Protein AF-A0A968B4F0-F1 (afdb_monomer)

Structure (mmCIF, N/CA/C/O backbone):
data_AF-A0A968B4F0-F1
#
_entry.id   AF-A0A968B4F0-F1
#
loop_
_atom_site.group_PDB
_atom_site.id
_atom_site.type_symbol
_atom_site.label_atom_id
_atom_site.label_alt_id
_atom_site.label_comp_id
_atom_site.label_asym_id
_atom_site.label_entity_id
_atom_site.label_seq_id
_atom_site.pdbx_PDB_ins_code
_atom_site.Cartn_x
_atom_site.Cartn_y
_atom_site.Cartn_z
_atom_site.occupancy
_atom_site.B_iso_or_equiv
_atom_site.auth_seq_id
_atom_site.auth_comp_id
_atom_site.auth_asym_id
_atom_site.auth_atom_id
_atom_site.pdbx_PDB_model_num
ATOM 1 N N . THR A 1 1 ? 22.231 15.198 2.548 1.00 72.62 1 THR A N 1
ATOM 2 C CA . THR A 1 1 ? 22.361 15.526 1.112 1.00 72.62 1 THR A CA 1
ATOM 3 C C . THR A 1 1 ? 22.917 14.329 0.379 1.00 72.62 1 THR A C 1
ATOM 5 O O . THR A 1 1 ? 23.852 13.721 0.884 1.00 72.62 1 THR A O 1
ATOM 8 N N . VAL A 1 2 ? 22.336 13.951 -0.759 1.00 82.94 2 VAL A N 1
ATOM 9 C CA . VAL A 1 2 ? 22.849 12.850 -1.593 1.00 82.94 2 VAL A CA 1
ATOM 10 C C . VAL A 1 2 ? 24.075 13.347 -2.374 1.00 82.94 2 VAL A C 1
ATOM 12 O O . VAL A 1 2 ? 24.013 14.412 -2.982 1.00 82.94 2 VAL A O 1
ATOM 15 N N . SER A 1 3 ? 25.197 12.617 -2.334 1.00 93.12 3 SER A N 1
ATOM 16 C CA . SER A 1 3 ? 26.440 12.996 -3.030 1.00 93.12 3 SER A CA 1
ATOM 17 C C . SER A 1 3 ? 26.455 12.464 -4.463 1.00 93.12 3 SER A C 1
ATOM 19 O O . SER A 1 3 ? 26.616 11.262 -4.676 1.00 93.12 3 SER A O 1
ATOM 21 N N . ALA A 1 4 ? 26.342 13.355 -5.450 1.00 90.88 4 ALA A N 1
ATOM 22 C CA . ALA A 1 4 ? 26.396 12.984 -6.866 1.00 90.88 4 ALA A CA 1
ATOM 23 C C . ALA A 1 4 ? 27.743 12.344 -7.258 1.00 90.88 4 ALA A C 1
ATOM 25 O O . ALA A 1 4 ? 27.774 11.361 -7.995 1.00 90.88 4 ALA A O 1
ATOM 26 N N . ILE A 1 5 ? 28.853 12.848 -6.706 1.00 92.88 5 ILE A N 1
ATOM 27 C CA . ILE A 1 5 ? 30.198 12.301 -6.948 1.00 92.88 5 ILE A CA 1
ATOM 28 C C . ILE A 1 5 ? 30.315 10.884 -6.370 1.00 92.88 5 ILE A C 1
ATOM 30 O O . ILE A 1 5 ? 30.841 9.991 -7.033 1.00 92.88 5 ILE A O 1
ATOM 34 N N . GLY A 1 6 ? 29.780 10.654 -5.165 1.00 95.06 6 GLY A N 1
ATOM 35 C CA . GLY A 1 6 ? 29.775 9.328 -4.540 1.00 95.06 6 GLY A CA 1
ATOM 36 C C . GLY A 1 6 ? 28.973 8.305 -5.349 1.00 95.06 6 GLY A C 1
ATOM 37 O O . GLY A 1 6 ? 29.464 7.211 -5.622 1.00 95.06 6 GLY A O 1
ATOM 38 N N . LEU A 1 7 ? 27.777 8.686 -5.806 1.00 95.25 7 LEU A N 1
ATOM 39 C CA . LEU A 1 7 ? 26.946 7.835 -6.664 1.00 95.25 7 LEU A CA 1
ATOM 40 C C . LEU A 1 7 ? 27.632 7.510 -7.998 1.00 95.25 7 LEU A C 1
ATOM 42 O O . LEU A 1 7 ? 27.606 6.357 -8.428 1.00 95.25 7 LEU A O 1
ATOM 46 N N . SER A 1 8 ? 28.297 8.493 -8.617 1.00 93.81 8 SER A N 1
ATOM 47 C CA . SER A 1 8 ? 29.050 8.288 -9.859 1.00 93.81 8 SER A CA 1
ATOM 48 C C . SER A 1 8 ? 30.231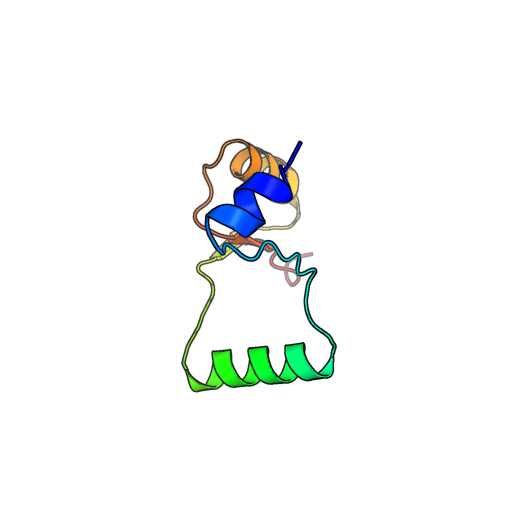 7.336 -9.672 1.00 93.81 8 SER A C 1
ATOM 50 O O . SER A 1 8 ? 30.456 6.479 -10.526 1.00 93.81 8 SER A O 1
ATOM 52 N N . HIS A 1 9 ? 30.982 7.461 -8.575 1.00 95.75 9 HIS A N 1
ATOM 53 C CA . HIS A 1 9 ? 32.116 6.580 -8.290 1.00 95.75 9 HIS A CA 1
ATOM 54 C C . HIS A 1 9 ? 31.668 5.123 -8.102 1.00 95.75 9 HIS A C 1
ATOM 56 O O . HIS A 1 9 ? 32.263 4.205 -8.668 1.00 95.75 9 HIS A O 1
ATOM 62 N N . SER A 1 10 ? 30.581 4.916 -7.355 1.00 95.88 10 SER A N 1
ATOM 63 C CA . SER A 1 10 ? 30.029 3.585 -7.077 1.00 95.88 10 SER A CA 1
ATOM 64 C C . SER A 1 10 ? 29.099 3.050 -8.172 1.00 95.88 10 SER A C 1
ATOM 66 O O . SER A 1 10 ? 28.649 1.912 -8.067 1.00 95.88 10 SER A O 1
ATOM 68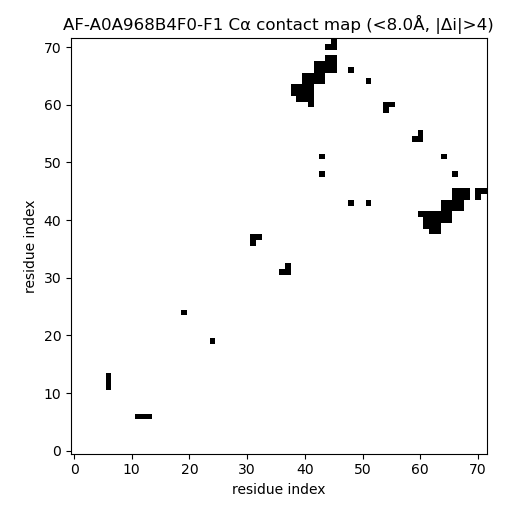 N N . ARG A 1 11 ? 28.823 3.835 -9.225 1.00 95.00 11 ARG A N 1
ATOM 69 C CA . ARG A 1 11 ? 27.900 3.496 -10.326 1.00 95.00 11 ARG A CA 1
ATOM 70 C C . ARG A 1 11 ? 26.495 3.116 -9.841 1.00 95.00 11 ARG A C 1
ATOM 72 O O . ARG A 1 11 ? 25.895 2.159 -10.325 1.00 95.00 11 ARG A O 1
ATOM 79 N N . VAL A 1 12 ? 25.973 3.875 -8.881 1.00 95.31 12 VAL A N 1
ATOM 80 C CA . VAL A 1 12 ? 24.622 3.689 -8.336 1.00 95.31 12 VAL A CA 1
ATOM 81 C C . VAL A 1 12 ? 23.684 4.736 -8.927 1.00 95.31 12 VAL A C 1
ATOM 83 O O . VAL A 1 12 ? 23.941 5.933 -8.820 1.00 95.31 12 VAL A O 1
ATOM 86 N N . ASN A 1 13 ? 22.572 4.288 -9.512 1.00 92.44 13 ASN A N 1
ATOM 87 C CA . ASN A 1 13 ? 21.509 5.172 -9.983 1.00 92.44 13 ASN A CA 1
ATOM 88 C C . ASN A 1 13 ? 20.530 5.479 -8.847 1.00 92.44 13 ASN A C 1
ATOM 90 O O . ASN A 1 13 ? 20.044 4.569 -8.177 1.00 92.44 13 ASN A O 1
ATOM 94 N N . PHE A 1 14 ? 20.205 6.758 -8.672 1.00 92.75 14 PHE A N 1
ATOM 95 C CA . PHE A 1 14 ? 19.160 7.210 -7.762 1.00 92.75 14 PHE A CA 1
ATOM 96 C C . PHE A 1 14 ? 18.023 7.818 -8.582 1.00 92.75 14 PHE A C 1
ATOM 98 O O . PHE A 1 14 ? 18.228 8.804 -9.284 1.00 92.75 14 PHE A O 1
ATOM 105 N N . ASN A 1 15 ? 16.835 7.223 -8.494 1.00 93.56 15 ASN A N 1
ATOM 106 C CA . ASN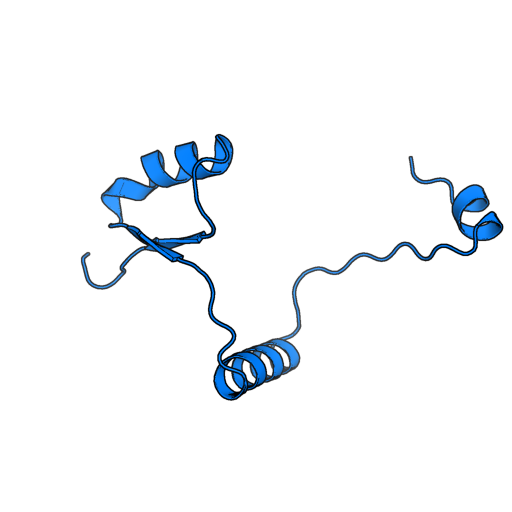 A 1 15 ? 15.644 7.659 -9.219 1.00 93.56 15 ASN A CA 1
ATOM 107 C C . ASN A 1 15 ? 14.486 7.862 -8.239 1.00 93.56 15 ASN A C 1
ATOM 109 O O . ASN A 1 15 ? 14.475 7.283 -7.153 1.00 93.56 15 ASN A O 1
ATOM 113 N N . ALA A 1 16 ? 13.495 8.647 -8.652 1.00 94.25 16 ALA A N 1
ATOM 114 C CA . ALA A 1 16 ? 12.224 8.789 -7.954 1.00 94.25 16 ALA A CA 1
ATOM 115 C C . ALA A 1 16 ? 11.086 8.299 -8.856 1.00 94.25 16 ALA A C 1
ATOM 117 O O . ALA A 1 16 ? 11.143 8.456 -10.074 1.00 94.25 16 ALA A O 1
ATOM 118 N N . SER A 1 17 ? 10.050 7.726 -8.252 1.00 95.50 17 SER A N 1
ATOM 119 C CA . SER A 1 17 ? 8.814 7.334 -8.926 1.00 95.50 17 SER A CA 1
ATOM 120 C C . SER A 1 17 ? 7.647 7.733 -8.033 1.00 95.50 17 SER A C 1
ATOM 122 O O . SER A 1 17 ? 7.663 7.470 -6.829 1.00 95.50 17 SER A O 1
ATOM 124 N N . LEU A 1 18 ? 6.672 8.426 -8.612 1.00 95.81 18 LEU A N 1
ATOM 125 C CA . LEU A 1 18 ? 5.441 8.812 -7.940 1.00 95.81 18 LEU A CA 1
ATOM 126 C C . LEU A 1 18 ? 4.287 8.249 -8.755 1.00 95.81 18 LEU A C 1
ATOM 128 O O . LEU A 1 18 ? 3.992 8.785 -9.819 1.00 95.81 18 LEU A O 1
ATOM 132 N N . ILE A 1 19 ? 3.649 7.205 -8.218 1.00 96.31 19 ILE A N 1
ATOM 133 C CA . ILE A 1 19 ? 2.516 6.490 -8.826 1.00 96.31 19 ILE A CA 1
ATOM 134 C C . ILE A 1 19 ? 2.772 6.093 -10.298 1.00 96.31 19 ILE A C 1
ATOM 136 O O . ILE A 1 19 ? 3.913 6.078 -10.753 1.00 96.31 19 ILE A O 1
ATOM 140 N N . GLY A 1 20 ? 1.717 5.701 -11.013 1.00 96.19 20 GLY A N 1
ATOM 141 C CA . GLY A 1 20 ? 1.755 5.379 -12.438 1.00 96.19 20 GLY A CA 1
ATOM 142 C C . GLY A 1 20 ? 0.664 6.121 -13.207 1.00 96.19 20 GLY A C 1
ATOM 143 O O . GLY A 1 20 ? -0.275 6.667 -12.619 1.00 96.19 20 GLY A O 1
ATOM 144 N N . GLY A 1 21 ? 0.781 6.149 -14.534 1.00 97.81 21 GLY A N 1
ATOM 145 C CA . GLY A 1 21 ? -0.253 6.722 -15.404 1.00 97.81 21 GLY A CA 1
ATOM 146 C C . GLY A 1 21 ? -1.526 5.865 -15.447 1.00 97.81 21 GLY A C 1
ATOM 147 O O . GLY A 1 21 ? -1.528 4.714 -15.018 1.00 97.81 21 GLY A O 1
ATOM 148 N N . MET A 1 22 ? -2.616 6.382 -16.029 1.00 98.31 22 MET A N 1
ATOM 149 C CA . MET A 1 22 ? -3.881 5.628 -16.134 1.00 98.31 22 MET A CA 1
ATOM 150 C C . MET A 1 22 ? -3.724 4.301 -16.891 1.00 98.31 22 MET A C 1
ATOM 152 O O . MET A 1 22 ? -4.216 3.269 -16.445 1.00 98.31 22 MET A O 1
ATOM 156 N N . LYS A 1 23 ? -3.004 4.319 -18.022 1.00 98.38 23 LYS A N 1
ATOM 157 C CA . LYS A 1 23 ? -2.758 3.118 -18.833 1.00 98.38 23 LYS A CA 1
ATOM 158 C C . LYS A 1 23 ? -1.947 2.070 -18.061 1.00 98.38 23 LYS A C 1
ATOM 160 O O . LYS A 1 23 ? -2.352 0.918 -17.990 1.00 98.38 23 LYS A O 1
ATOM 165 N N . GLU A 1 24 ? -0.852 2.494 -17.439 1.00 98.19 24 GLU A N 1
ATOM 166 C CA . GLU A 1 24 ? 0.008 1.638 -16.612 1.00 98.19 24 GLU A CA 1
ATOM 167 C C . GLU A 1 24 ? -0.743 1.073 -15.398 1.00 98.19 24 GLU A C 1
ATOM 169 O O . GLU A 1 24 ? -0.605 -0.098 -15.063 1.00 98.19 24 GLU A O 1
ATOM 174 N N . THR A 1 25 ? -1.606 1.876 -14.771 1.00 98.38 25 THR A N 1
ATOM 175 C CA . THR A 1 25 ? -2.453 1.420 -13.662 1.00 98.38 25 THR A CA 1
ATOM 176 C C . THR A 1 25 ? -3.402 0.309 -14.114 1.00 98.38 25 THR A C 1
ATOM 178 O O . THR A 1 25 ? -3.561 -0.680 -13.403 1.00 98.38 25 THR A O 1
ATOM 181 N N . GLN A 1 26 ? -3.996 0.421 -15.308 1.00 98.69 26 GLN A N 1
ATOM 182 C CA . GLN A 1 26 ? -4.840 -0.642 -15.859 1.00 98.69 26 GLN A CA 1
ATOM 183 C C . GLN A 1 26 ? -4.041 -1.924 -16.128 1.00 98.69 26 GLN A C 1
ATOM 185 O O . GLN A 1 26 ? -4.506 -3.017 -15.806 1.00 98.69 26 GLN A O 1
ATOM 190 N N . GLU A 1 27 ? -2.837 -1.798 -16.686 1.00 98.44 27 GLU A N 1
ATOM 191 C CA . GLU A 1 27 ? -1.931 -2.929 -16.913 1.00 98.44 27 GLU A CA 1
ATOM 192 C C . GLU A 1 27 ? -1.553 -3.612 -15.587 1.00 98.44 27 GLU A C 1
ATOM 194 O O . GLU A 1 27 ? -1.616 -4.838 -15.490 1.00 98.44 27 GLU A O 1
ATOM 199 N N . MET A 1 28 ? -1.259 -2.830 -14.540 1.00 98.25 28 MET A N 1
ATOM 200 C CA . MET A 1 28 ? -0.961 -3.336 -13.198 1.00 98.25 28 MET A CA 1
ATOM 201 C C . ME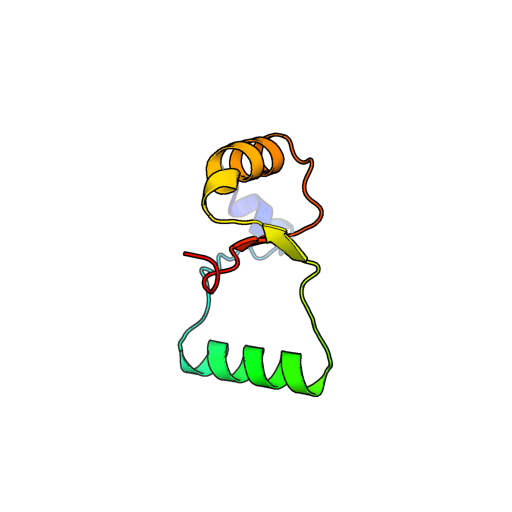T A 1 28 ? -2.146 -4.096 -12.595 1.00 98.25 28 MET A C 1
ATOM 203 O O . MET A 1 28 ? -1.958 -5.201 -12.084 1.00 98.25 28 MET A O 1
ATOM 207 N N . VAL A 1 29 ? -3.364 -3.551 -12.680 1.00 98.31 29 VAL A N 1
ATOM 208 C CA . VAL A 1 29 ? -4.570 -4.209 -12.148 1.00 98.31 29 VAL A CA 1
ATOM 209 C C . VAL A 1 29 ? -4.846 -5.521 -12.881 1.00 98.31 29 VAL A C 1
ATOM 211 O O . VAL A 1 29 ? -5.089 -6.535 -12.225 1.00 98.31 29 VAL A O 1
ATOM 214 N N . ASN A 1 30 ? -4.753 -5.527 -14.215 1.00 98.56 30 ASN A N 1
ATOM 215 C CA . ASN A 1 30 ? -4.933 -6.739 -15.020 1.00 98.56 30 ASN A CA 1
ATOM 216 C C . ASN A 1 30 ? -3.908 -7.810 -14.630 1.00 98.56 30 ASN A C 1
ATOM 218 O O . ASN A 1 30 ? -4.276 -8.940 -14.320 1.00 98.56 30 ASN A O 1
ATOM 222 N N . TYR A 1 31 ? -2.630 -7.429 -14.546 1.00 98.62 31 TYR A N 1
ATOM 223 C CA . TYR A 1 31 ? -1.567 -8.332 -14.119 1.00 98.62 31 TYR A CA 1
ATOM 224 C C . TYR A 1 31 ? -1.828 -8.909 -12.721 1.00 98.62 31 T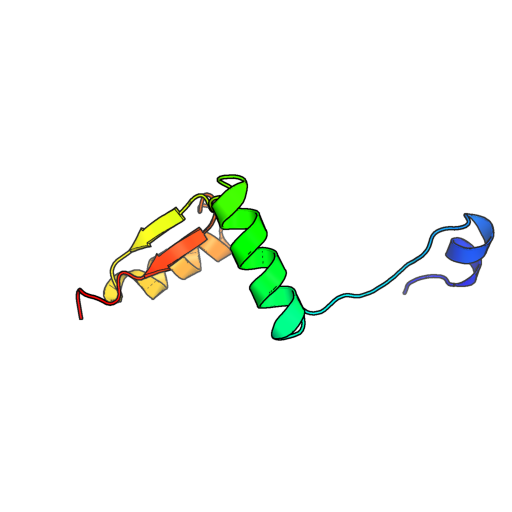YR A C 1
ATOM 226 O O . TYR A 1 31 ? -1.662 -10.114 -12.512 1.00 98.62 31 TYR A O 1
ATOM 234 N N . CYS A 1 32 ? -2.247 -8.075 -11.764 1.00 98.56 32 CYS A N 1
ATOM 235 C CA . CYS A 1 32 ? -2.552 -8.531 -10.410 1.00 98.56 32 CYS A CA 1
ATOM 236 C C . CYS A 1 32 ? -3.700 -9.546 -10.394 1.00 98.56 32 CYS A C 1
ATOM 238 O O . CYS A 1 32 ? -3.603 -10.554 -9.693 1.00 98.56 32 CYS A O 1
ATOM 240 N N . ALA A 1 33 ? -4.751 -9.307 -11.182 1.00 98.19 33 ALA A N 1
ATOM 241 C CA . ALA A 1 33 ? -5.885 -10.216 -11.304 1.00 98.19 33 ALA A CA 1
ATOM 242 C C . ALA A 1 33 ? -5.470 -11.570 -11.907 1.00 98.19 33 ALA A C 1
ATOM 244 O O . ALA A 1 33 ? -5.749 -12.613 -11.310 1.00 98.19 33 ALA A O 1
ATOM 245 N N . ASP A 1 34 ? -4.733 -11.556 -13.021 1.00 98.50 34 ASP A N 1
ATOM 246 C CA . ASP A 1 34 ? -4.291 -12.766 -13.727 1.00 98.50 34 ASP A CA 1
ATOM 247 C C . ASP A 1 34 ? -3.346 -13.628 -12.876 1.00 98.50 34 ASP A C 1
ATOM 249 O O . ASP A 1 34 ? -3.386 -14.859 -12.918 1.00 98.50 34 ASP A O 1
ATOM 253 N N . ASN A 1 35 ? -2.517 -12.981 -12.052 1.00 98.50 35 ASN A N 1
ATOM 254 C CA . ASN A 1 35 ? -1.489 -13.640 -11.245 1.00 98.50 35 ASN A CA 1
ATOM 255 C C . ASN A 1 35 ? -1.879 -13.817 -9.771 1.00 98.50 35 ASN A C 1
ATOM 257 O O . ASN A 1 35 ? -1.045 -14.233 -8.965 1.00 98.50 35 ASN A O 1
ATOM 261 N N . LYS A 1 36 ? -3.135 -13.525 -9.402 1.00 97.81 36 LYS A N 1
ATOM 262 C CA . LYS A 1 36 ? -3.648 -13.637 -8.022 1.00 97.81 36 LYS A CA 1
ATOM 263 C C . LYS A 1 36 ? -2.808 -12.856 -7.001 1.00 97.81 36 LYS A C 1
ATOM 265 O O . LYS A 1 36 ? -2.620 -13.296 -5.865 1.00 97.81 36 LYS A O 1
ATOM 270 N N . VAL A 1 37 ? -2.306 -11.688 -7.395 1.00 98.06 37 VAL A N 1
ATOM 271 C CA . VAL A 1 37 ? -1.604 -10.766 -6.497 1.00 98.06 37 VAL A CA 1
ATOM 272 C C . VAL A 1 37 ? -2.654 -9.960 -5.745 1.00 98.06 37 VAL A C 1
ATOM 274 O O . VAL A 1 37 ? -3.292 -9.073 -6.306 1.00 98.06 37 VAL A O 1
ATOM 277 N N . LEU A 1 38 ? -2.846 -10.286 -4.469 1.00 96.88 38 LEU A N 1
ATOM 278 C CA . LEU A 1 38 ? -3.837 -9.640 -3.613 1.00 96.88 38 LEU A CA 1
ATOM 279 C C . LEU A 1 38 ? -3.157 -8.930 -2.436 1.00 96.88 38 LEU A C 1
ATOM 281 O O . LEU A 1 38 ? -2.209 -9.473 -1.858 1.00 96.88 38 LEU A O 1
ATOM 285 N N . PRO A 1 39 ? -3.640 -7.741 -2.037 1.00 96.44 39 PRO A N 1
ATOM 286 C CA . PRO A 1 39 ? -3.192 -7.117 -0.806 1.00 96.44 39 PRO A CA 1
ATOM 287 C C . PRO A 1 39 ? -3.710 -7.903 0.404 1.00 96.44 39 PRO A C 1
ATOM 289 O O . PRO A 1 39 ? -4.824 -8.422 0.406 1.00 96.44 39 PRO A O 1
ATOM 292 N N . GLN A 1 40 ? -2.918 -7.938 1.470 1.00 97.12 40 GLN A N 1
ATOM 293 C CA . GLN A 1 40 ? -3.391 -8.384 2.777 1.00 97.12 40 GLN A CA 1
ATOM 294 C C . GLN A 1 40 ? -4.077 -7.214 3.474 1.00 97.12 40 GLN A C 1
ATOM 296 O O . GLN A 1 40 ? -3.435 -6.193 3.754 1.00 97.12 40 GLN A O 1
ATOM 301 N N . ILE A 1 41 ? -5.375 -7.372 3.717 1.00 97.19 41 ILE A N 1
ATOM 302 C CA . ILE A 1 41 ? -6.228 -6.300 4.212 1.00 97.19 41 ILE A CA 1
ATOM 303 C C . ILE A 1 41 ? -6.856 -6.635 5.559 1.00 97.19 41 ILE A C 1
ATOM 305 O O . ILE A 1 41 ? -7.149 -7.791 5.857 1.00 97.19 41 ILE A O 1
ATOM 309 N N . GLU A 1 42 ? -7.124 -5.586 6.322 1.00 96.94 42 GLU A N 1
ATOM 310 C CA . GLU A 1 42 ? -7.979 -5.596 7.502 1.00 96.94 42 GLU A CA 1
ATOM 311 C C . GLU A 1 42 ? -9.170 -4.679 7.207 1.00 96.94 42 GLU A C 1
ATOM 313 O O . GLU A 1 42 ? -9.001 -3.489 6.931 1.00 96.94 42 GLU A O 1
ATOM 318 N N . MET A 1 43 ? -10.376 -5.239 7.183 1.00 96.38 43 MET A N 1
ATOM 319 C CA . MET A 1 43 ? -11.582 -4.464 6.905 1.00 96.38 43 MET A CA 1
ATOM 320 C C . MET A 1 43 ? -12.049 -3.750 8.176 1.00 96.38 43 MET A C 1
ATOM 322 O O . MET A 1 43 ? -12.100 -4.364 9.241 1.00 96.38 43 MET A O 1
ATOM 326 N N . ILE A 1 44 ? -12.392 -2.469 8.063 1.00 96.19 44 ILE A N 1
ATOM 327 C CA . ILE A 1 44 ? -12.885 -1.639 9.170 1.00 96.19 44 ILE A CA 1
ATOM 328 C C . ILE A 1 44 ? -14.184 -0.943 8.776 1.00 96.19 44 ILE A C 1
ATOM 330 O O . ILE A 1 44 ? -14.418 -0.672 7.598 1.00 96.19 44 ILE A O 1
ATOM 334 N N . LYS A 1 45 ? -15.005 -0.590 9.763 1.00 96.25 45 LYS A N 1
ATOM 335 C CA . LYS A 1 45 ? -16.110 0.351 9.567 1.00 96.25 45 LYS A CA 1
ATOM 336 C C . LYS A 1 45 ? -15.592 1.788 9.528 1.00 96.25 45 LYS A C 1
ATOM 338 O O . LYS A 1 45 ? -14.509 2.079 10.043 1.00 96.25 45 LYS A O 1
ATOM 343 N N . ALA A 1 46 ? -16.378 2.700 8.961 1.00 95.44 46 ALA A N 1
ATOM 344 C CA . ALA A 1 46 ? -15.995 4.107 8.844 1.00 95.44 46 ALA A CA 1
ATOM 345 C C . ALA A 1 46 ? -15.731 4.773 10.208 1.00 95.44 46 ALA A C 1
ATOM 347 O O . ALA A 1 46 ? -14.802 5.571 10.330 1.00 95.44 46 ALA A O 1
ATOM 348 N N . GLU A 1 47 ? -16.470 4.403 11.258 1.00 95.75 47 GLU A N 1
ATOM 349 C CA . GLU A 1 47 ? -16.319 4.979 12.603 1.00 95.75 47 GLU A CA 1
ATOM 350 C C . GLU A 1 47 ? -14.981 4.611 13.259 1.00 95.75 47 GLU A C 1
ATOM 352 O O . GLU A 1 47 ? -14.519 5.295 14.171 1.00 95.75 47 GLU A O 1
ATOM 357 N N . GLN A 1 48 ? -14.333 3.545 12.783 1.00 96.44 48 GLN A N 1
ATOM 358 C CA . GLN A 1 48 ? -13.072 3.039 13.323 1.00 96.44 48 GLN A CA 1
ATOM 359 C C . GLN A 1 48 ? -11.841 3.739 12.721 1.00 96.44 48 GLN A C 1
ATOM 361 O O . GLN A 1 48 ? -10.712 3.405 13.079 1.00 96.44 48 GLN A O 1
ATOM 366 N N . ILE A 1 49 ? -12.019 4.709 11.813 1.00 96.25 49 ILE A N 1
ATOM 367 C CA . ILE A 1 49 ? -10.913 5.318 11.058 1.00 96.25 49 ILE A CA 1
ATOM 368 C C . ILE A 1 49 ? -9.841 5.964 11.944 1.00 96.25 49 ILE A C 1
ATOM 370 O O . ILE A 1 49 ? -8.654 5.852 11.641 1.00 96.25 49 ILE A O 1
ATOM 374 N N . ASN A 1 50 ? -10.232 6.594 13.053 1.00 98.00 50 ASN A N 1
ATOM 375 C CA . ASN A 1 50 ? -9.283 7.252 13.954 1.00 98.00 50 ASN A CA 1
ATOM 376 C C . ASN A 1 50 ? -8.380 6.228 14.661 1.00 98.00 50 ASN A C 1
ATOM 378 O O . ASN A 1 50 ? -7.161 6.373 14.657 1.00 98.00 50 ASN A O 1
ATOM 382 N N . GLU A 1 51 ? -8.961 5.147 15.186 1.00 98.06 51 GLU A N 1
ATOM 383 C CA . GLU A 1 51 ? -8.194 4.054 15.795 1.00 98.06 51 GLU A CA 1
ATOM 384 C C . GLU A 1 51 ? -7.299 3.354 14.758 1.00 98.06 51 GLU A C 1
ATOM 386 O O . GLU A 1 51 ? -6.123 3.078 15.009 1.00 98.06 51 GLU A O 1
ATOM 391 N N . ALA A 1 52 ? -7.829 3.109 13.556 1.00 97.56 52 ALA A N 1
ATOM 392 C CA . ALA A 1 52 ? -7.072 2.524 12.457 1.00 97.56 52 ALA A CA 1
ATOM 393 C C . ALA A 1 52 ? -5.866 3.395 12.062 1.00 97.56 52 ALA A C 1
ATOM 395 O O . ALA A 1 52 ? -4.777 2.869 11.817 1.00 97.56 52 ALA A O 1
ATOM 396 N N . TRP A 1 53 ? -6.024 4.722 12.048 1.00 97.88 53 TRP A N 1
ATOM 397 C CA . TRP A 1 53 ? -4.936 5.666 11.798 1.00 97.88 53 TRP A CA 1
ATOM 398 C C . TRP A 1 53 ? -3.845 5.587 12.872 1.00 97.88 53 TRP A C 1
ATOM 400 O O . TRP A 1 53 ? -2.666 5.436 12.536 1.00 97.88 53 TRP A O 1
ATOM 410 N N . ASP A 1 54 ? -4.223 5.592 14.151 1.00 98.25 54 ASP A N 1
ATOM 411 C CA . ASP A 1 54 ? -3.273 5.439 15.257 1.00 98.25 54 ASP A CA 1
ATOM 412 C C . ASP A 1 54 ? -2.509 4.113 15.157 1.00 98.25 54 ASP A C 1
ATOM 414 O O . ASP A 1 54 ? -1.297 4.061 15.388 1.00 98.25 54 ASP A O 1
ATOM 418 N N . ASN A 1 55 ? -3.177 3.035 14.747 1.00 98.00 55 ASN A N 1
ATOM 419 C CA . ASN A 1 55 ? -2.535 1.742 14.524 1.00 98.00 55 ASN A CA 1
ATOM 420 C C . ASN A 1 55 ? -1.531 1.766 13.359 1.00 98.00 55 ASN A C 1
ATOM 422 O O . ASN A 1 55 ? -0.479 1.129 13.463 1.00 98.00 55 ASN A O 1
ATOM 426 N N . VAL A 1 56 ? -1.800 2.507 12.277 1.00 97.12 56 VAL A N 1
ATOM 427 C CA . VAL A 1 56 ? -0.842 2.700 11.171 1.00 97.12 56 VAL A CA 1
ATOM 428 C C . VAL A 1 56 ? 0.403 3.437 11.665 1.00 97.12 56 VAL A C 1
ATOM 430 O O . VAL A 1 56 ? 1.519 2.955 11.460 1.00 97.12 56 VAL A O 1
ATOM 433 N N . VAL A 1 57 ? 0.225 4.567 12.359 1.00 97.69 57 VAL A N 1
ATOM 434 C CA . VAL A 1 57 ? 1.333 5.379 12.897 1.00 97.69 57 VAL A CA 1
ATOM 435 C C . VAL A 1 57 ? 2.190 4.564 13.870 1.00 97.69 57 VAL A C 1
ATOM 437 O O . VAL A 1 57 ? 3.420 4.604 13.807 1.00 97.69 57 VAL A O 1
ATOM 440 N N . ASN A 1 58 ? 1.548 3.757 14.718 1.00 97.88 58 ASN A N 1
ATOM 441 C CA . ASN A 1 58 ? 2.212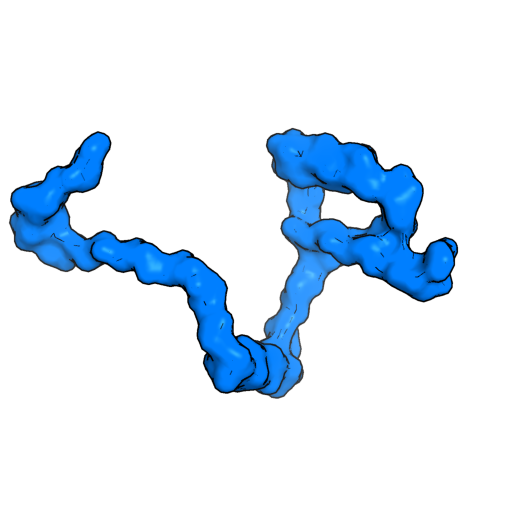 2.887 15.688 1.00 97.88 58 ASN A CA 1
ATOM 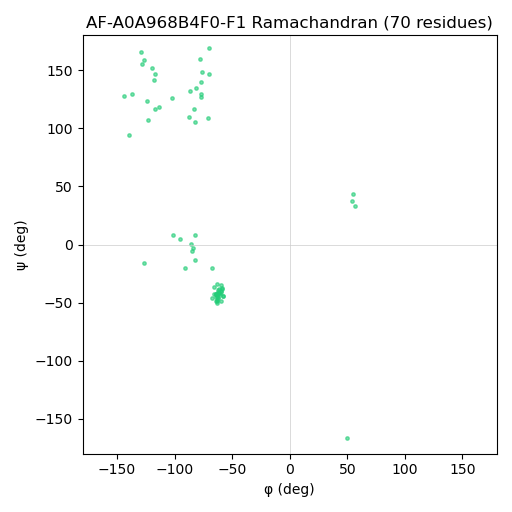442 C C . ASN A 1 58 ? 2.702 1.546 15.103 1.00 97.88 58 ASN A C 1
ATOM 444 O O . ASN A 1 58 ? 3.145 0.686 15.864 1.00 97.88 58 ASN A O 1
ATOM 448 N N . LYS A 1 59 ? 2.647 1.350 13.775 1.00 96.62 59 LYS A N 1
ATOM 449 C CA . LYS A 1 59 ? 3.112 0.136 13.068 1.00 96.62 59 LYS A CA 1
ATOM 450 C C . LYS A 1 59 ? 2.454 -1.168 13.555 1.00 96.62 59 LYS A C 1
ATOM 452 O O . LYS A 1 59 ? 3.094 -2.217 13.565 1.00 96.62 59 LYS A O 1
ATOM 457 N N . LYS A 1 60 ? 1.186 -1.103 13.969 1.00 95.88 60 LYS A N 1
ATOM 458 C CA . LYS A 1 60 ? 0.408 -2.249 14.478 1.00 95.88 60 LYS A CA 1
ATOM 459 C C . LYS A 1 60 ? -0.381 -2.994 13.394 1.00 95.88 60 LYS A C 1
ATOM 461 O O . LYS A 1 60 ? -0.752 -4.138 13.614 1.00 95.88 60 LYS A O 1
ATOM 466 N N . VAL A 1 61 ? -0.635 -2.359 12.249 1.00 93.62 61 VAL A N 1
ATOM 467 C CA . VAL A 1 61 ? -1.386 -2.945 11.122 1.00 93.62 61 VAL A CA 1
ATOM 468 C C . VAL A 1 61 ? -0.546 -3.949 10.323 1.00 93.62 61 VAL A C 1
ATOM 470 O O . VAL A 1 61 ? 0.663 -3.753 10.152 1.00 93.62 61 VAL A O 1
ATOM 473 N N . ARG A 1 62 ? -1.183 -4.977 9.747 1.00 90.44 62 ARG A N 1
ATOM 474 C CA . ARG A 1 62 ? -0.560 -5.884 8.771 1.00 90.44 62 ARG A CA 1
ATOM 475 C C . ARG A 1 62 ? -1.537 -6.223 7.631 1.00 90.44 62 ARG A C 1
ATOM 477 O O . ARG A 1 62 ? -2.285 -7.182 7.710 1.00 90.44 62 ARG A O 1
ATOM 484 N N . TYR A 1 63 ? -1.537 -5.539 6.491 1.00 92.31 63 TYR A N 1
ATOM 485 C CA . TYR A 1 63 ? -0.647 -4.460 6.039 1.00 92.31 63 TYR A CA 1
ATOM 486 C C . TYR A 1 63 ? -1.418 -3.211 5.588 1.00 92.31 63 TYR A C 1
ATOM 488 O O .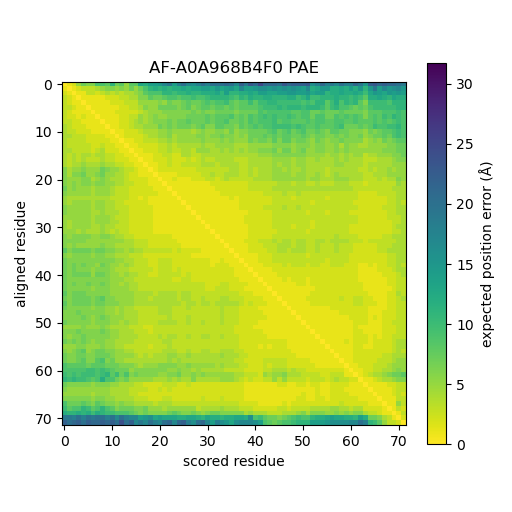 TYR A 1 63 ? -0.826 -2.137 5.467 1.00 92.31 63 TYR A O 1
ATOM 496 N N . ARG A 1 64 ? -2.727 -3.328 5.332 1.00 97.81 64 ARG A N 1
ATOM 497 C CA . ARG A 1 64 ? -3.562 -2.239 4.824 1.00 97.81 64 ARG A CA 1
ATOM 498 C C . ARG A 1 64 ? -4.963 -2.310 5.420 1.00 97.81 64 ARG A C 1
ATOM 500 O O . ARG A 1 64 ? -5.629 -3.327 5.285 1.00 97.81 64 ARG A O 1
ATOM 507 N N . TYR A 1 65 ? -5.439 -1.212 5.995 1.00 97.81 65 TYR A N 1
ATOM 508 C CA . TYR A 1 65 ? -6.861 -1.081 6.305 1.00 97.81 65 TYR A CA 1
ATOM 509 C C . TYR A 1 65 ? -7.670 -0.752 5.048 1.00 97.81 65 TYR A C 1
ATOM 511 O O . TYR A 1 65 ? -7.235 0.057 4.220 1.00 97.81 65 TYR A O 1
ATOM 519 N N . VAL A 1 66 ? -8.850 -1.358 4.927 1.00 97.25 66 VAL A N 1
ATOM 520 C CA . VAL A 1 66 ? -9.861 -1.044 3.909 1.00 97.25 66 VAL A CA 1
ATOM 521 C C . VAL A 1 66 ? -11.158 -0.713 4.630 1.00 97.25 66 VAL A C 1
ATOM 523 O O . VAL A 1 66 ? -11.643 -1.510 5.427 1.00 97.25 66 VAL A O 1
ATOM 526 N N . ILE A 1 67 ? -11.709 0.469 4.368 1.00 96.62 67 ILE A N 1
ATOM 527 C CA . ILE A 1 67 ? -13.008 0.857 4.919 1.00 96.62 67 ILE A CA 1
ATOM 528 C C . ILE A 1 67 ? -14.090 0.143 4.112 1.00 96.62 67 ILE A C 1
ATOM 530 O O . ILE A 1 67 ? -14.108 0.256 2.884 1.00 96.62 67 ILE A O 1
ATOM 534 N N . ASP A 1 68 ? -14.982 -0.572 4.792 1.00 96.50 68 ASP A N 1
ATOM 535 C CA . ASP A 1 68 ? -16.205 -1.068 4.174 1.00 96.50 68 ASP A CA 1
ATOM 536 C C . ASP A 1 68 ? -17.149 0.112 3.921 1.00 96.50 68 ASP A C 1
ATOM 538 O O . ASP A 1 68 ? -17.682 0.727 4.846 1.00 96.50 68 ASP A O 1
ATOM 542 N N . ALA A 1 69 ? -17.305 0.460 2.645 1.00 93.81 69 ALA A N 1
ATOM 543 C CA . ALA A 1 69 ? -18.131 1.580 2.224 1.00 93.81 69 ALA A CA 1
ATOM 544 C C . ALA A 1 69 ? -19.615 1.231 2.068 1.00 93.81 69 ALA A C 1
ATOM 546 O O . ALA A 1 69 ? -20.414 2.122 1.808 1.00 93.81 69 ALA A O 1
ATOM 547 N N . ALA A 1 70 ? -19.997 -0.042 2.207 1.00 92.19 70 ALA A N 1
ATOM 548 C CA . ALA A 1 70 ? -21.397 -0.449 2.129 1.00 92.19 70 ALA A CA 1
ATOM 549 C C . ALA A 1 70 ? -22.155 -0.240 3.451 1.00 92.19 70 ALA A C 1
ATOM 551 O O . ALA A 1 70 ? -23.380 -0.345 3.479 1.00 92.19 70 ALA A O 1
ATOM 552 N N . THR A 1 71 ? -21.442 0.002 4.555 1.00 69.75 71 THR A N 1
ATOM 553 C CA . THR A 1 71 ? -22.022 0.047 5.905 1.00 69.75 71 THR A CA 1
ATOM 554 C C . THR A 1 71 ? -22.383 1.449 6.394 1.00 69.75 71 THR A C 1
ATOM 556 O O . THR A 1 71 ? -22.770 1.579 7.555 1.00 69.75 71 THR A O 1
ATOM 559 N N . PHE A 1 72 ? -22.250 2.477 5.552 1.00 72.44 72 PHE A N 1
ATOM 560 C C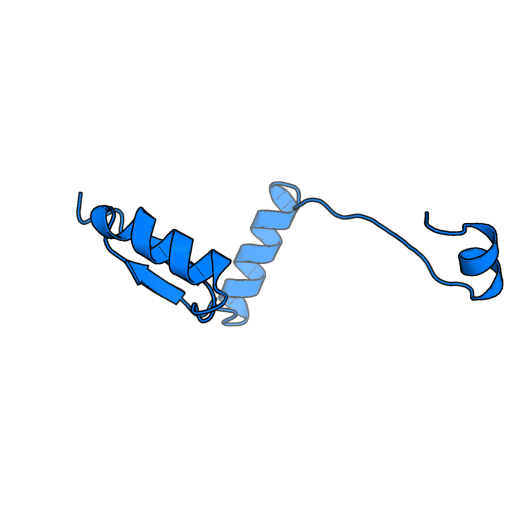A . PHE A 1 72 ? -22.651 3.854 5.852 1.00 72.44 72 PHE A CA 1
ATOM 561 C C . PHE A 1 72 ? -23.491 4.465 4.728 1.00 72.44 72 PHE A C 1
ATOM 563 O O . PHE A 1 72 ? -23.348 4.022 3.567 1.00 72.44 72 PHE A O 1
#

Secondary structure (DSSP, 8-state):
---HHHHHHHT----------HHHHHHHHHHHHHTT----EEEE-GGGHHHHHHHHHTT--SSEEEE-GGG-

Solvent-accessible surface area (backbone atoms only — not comparable to full-atom values): 4709 Å² total; per-residue (Å²): 133,87,56,68,68,60,30,61,76,70,71,53,89,86,83,86,84,80,86,74,54,74,69,56,46,52,53,50,52,51,50,27,62,80,68,71,60,72,84,57,67,44,81,38,54,71,89,45,48,65,62,52,48,55,30,53,76,69,67,68,60,79,72,38,80,41,68,49,72,84,82,111

Foldseek 3Di:
DDDPVVCVVVVHDDDDDDDDDPVVVVVVVVVCVVVVPDADEDEDEPVCVVVVVVCVVVVNDRPYYDYDPVPD

Mean predicted aligned error: 4.31 Å

Sequence (72 aa):
TVSAIGLSHSRVNFNASLIGGMKETQEMVNYCADNKVLPQIEMIKAEQINEAWDNVVNKKVRYRYVIDAATF

pLDDT: mean 95.11, std 5.52, range [69.75, 98.69]

Nearest PDB structures (foldseek):
  2cf6-assembly1_A  TM=8.825E-01  e=1.392E-02  Arabidopsis thaliana
  8a3n-assembly1_A  TM=9.020E-01  e=2.105E-02  Catharanthus roseus
  8b1v-assembly1_A  TM=9.461E-01  e=5.917E-02  Tabernanthe iboga
  8b27-assembly1_B  TM=9.168E-01  e=7.276E-02  Catharanthus roseus
  5vkt-assembly1_A  TM=9.511E-01  e=1.263E-01  Sorghum bicolor

Radius of gyration: 18.91 Å; Cα contacts (8 Å, |Δi|>4): 47; chains: 1; bounding box: 55×29×35 Å